Protein AF-X6L864-F1 (afdb_monomer)

Foldseek 3Di:
DDDDDPPDDPPPPDPPPPPDPPDVVVLVVVCVVDPHDDQQQEPADQDALAEDADEWQDERERASEYEANYAQYEYEHPPPPPPPAFTDDHYDYPYYYHPDPNYDYDSPRHDDDAQDDPPHDHDDPVDDDDDDDDDDPDPPPPDD

Mean predicted aligned error: 13.2 Å

Structure (mmCIF, N/CA/C/O backbone):
data_AF-X6L864-F1
#
_entry.id   AF-X6L864-F1
#
loop_
_atom_site.group_PDB
_atom_site.id
_atom_site.type_symbol
_atom_site.label_atom_id
_atom_site.label_alt_id
_atom_site.label_comp_id
_atom_site.label_asym_id
_atom_site.label_entity_id
_atom_site.label_seq_id
_atom_site.pdbx_PDB_ins_code
_atom_site.Cartn_x
_atom_site.Cartn_y
_atom_site.Cartn_z
_atom_site.occupancy
_atom_site.B_iso_or_equiv
_atom_site.auth_seq_id
_atom_site.auth_comp_id
_atom_site.auth_asym_id
_atom_site.auth_atom_id
_atom_site.pdbx_PDB_model_num
ATOM 1 N N . ASP A 1 1 ? 1.317 -12.444 58.301 1.00 49.78 1 ASP A N 1
ATOM 2 C CA . ASP A 1 1 ? 2.114 -12.634 57.083 1.00 49.78 1 ASP A CA 1
ATOM 3 C C . ASP A 1 1 ? 1.517 -13.791 56.324 1.00 49.78 1 ASP A C 1
ATOM 5 O O . ASP A 1 1 ? 1.436 -14.858 56.914 1.00 49.78 1 ASP A O 1
ATOM 9 N N . ASP A 1 2 ? 0.954 -13.489 55.150 1.00 45.44 2 ASP A N 1
ATOM 10 C CA . ASP A 1 2 ? 0.606 -14.371 54.015 1.00 45.44 2 ASP A CA 1
ATOM 11 C C . ASP A 1 2 ? -0.674 -13.845 53.335 1.00 45.44 2 ASP A C 1
ATOM 13 O O . ASP A 1 2 ? -1.743 -14.440 53.417 1.00 45.44 2 ASP A O 1
ATOM 17 N N . ASP A 1 3 ? -0.557 -12.672 52.703 1.00 48.09 3 ASP A N 1
ATOM 18 C CA . ASP A 1 3 ? -1.612 -11.992 51.932 1.00 48.09 3 ASP A CA 1
ATOM 19 C C . ASP A 1 3 ? -0.979 -11.421 50.647 1.00 48.09 3 ASP A C 1
ATOM 21 O O . ASP A 1 3 ? -0.777 -10.216 50.531 1.00 48.09 3 ASP A O 1
ATOM 25 N N . ASP A 1 4 ? -0.558 -12.275 49.705 1.00 49.69 4 ASP A N 1
ATOM 26 C CA . ASP A 1 4 ? -0.021 -11.788 48.417 1.00 49.69 4 ASP A CA 1
ATOM 27 C C . ASP A 1 4 ? 0.000 -12.848 47.294 1.00 49.69 4 ASP A C 1
ATOM 29 O O . ASP A 1 4 ? 0.999 -13.018 46.600 1.00 49.69 4 ASP A O 1
ATOM 33 N N . ASP A 1 5 ? -1.102 -13.578 47.076 1.00 47.03 5 ASP A N 1
ATOM 34 C CA . ASP A 1 5 ? -1.143 -14.605 46.011 1.00 47.03 5 ASP A CA 1
ATOM 35 C C . ASP A 1 5 ? -2.396 -14.566 45.117 1.00 47.03 5 ASP A C 1
ATOM 37 O O . ASP A 1 5 ? -2.820 -15.575 44.557 1.00 47.03 5 ASP A O 1
ATOM 41 N N . ASP A 1 6 ? -2.991 -13.379 44.936 1.00 47.66 6 ASP A N 1
ATOM 42 C CA . ASP A 1 6 ? -4.226 -13.221 44.147 1.00 47.66 6 ASP A CA 1
ATOM 43 C C . ASP A 1 6 ? -4.125 -12.148 43.047 1.00 47.66 6 ASP A C 1
ATOM 45 O O . ASP A 1 6 ? -5.002 -11.305 42.851 1.00 47.66 6 ASP A O 1
ATOM 49 N N . LYS A 1 7 ? -3.006 -12.144 42.305 1.00 45.34 7 LYS A N 1
ATOM 50 C CA . LYS A 1 7 ? -2.748 -11.115 41.279 1.00 45.34 7 LYS A CA 1
ATOM 51 C C . LYS A 1 7 ? -2.172 -11.609 39.952 1.00 45.34 7 LYS A C 1
ATOM 53 O O . LYS A 1 7 ? -1.392 -10.894 39.338 1.00 45.34 7 LYS A O 1
ATOM 58 N N . GLN A 1 8 ? -2.563 -12.786 39.448 1.00 45.62 8 GLN A N 1
ATOM 59 C CA . GLN A 1 8 ? -2.201 -13.203 38.072 1.00 45.62 8 GLN A CA 1
ATOM 60 C C . GLN A 1 8 ? -3.265 -14.043 37.328 1.00 45.62 8 GLN A C 1
ATOM 62 O O . GLN A 1 8 ? -2.928 -15.020 36.659 1.00 45.62 8 GLN A O 1
ATOM 67 N N . LYS A 1 9 ? -4.558 -13.685 37.382 1.00 43.81 9 LYS A N 1
ATOM 68 C CA . LYS A 1 9 ? -5.606 -14.444 36.652 1.00 43.81 9 LYS A CA 1
ATOM 69 C C . LYS A 1 9 ? -6.481 -13.694 35.641 1.00 43.81 9 LYS A C 1
ATOM 71 O O . LYS A 1 9 ? -7.333 -14.331 35.032 1.00 43.81 9 LYS A O 1
ATOM 76 N N . GLU A 1 10 ? -6.225 -12.421 35.335 1.00 44.44 10 GLU A N 1
ATOM 77 C CA . GLU A 1 10 ? -7.108 -11.633 34.442 1.00 44.44 10 GLU A CA 1
ATOM 78 C C . GLU A 1 10 ? -6.545 -11.258 33.053 1.00 44.44 10 GLU A C 1
ATOM 80 O O . GLU A 1 10 ? -7.117 -10.420 32.366 1.00 44.44 10 GLU A O 1
ATOM 85 N N . GLN A 1 11 ? -5.481 -11.904 32.555 1.00 46.62 11 GLN A N 1
ATOM 86 C CA . GLN A 1 11 ? -5.009 -11.707 31.161 1.00 46.62 11 GLN A CA 1
ATOM 87 C C . GLN A 1 11 ? -5.138 -12.948 30.264 1.00 46.62 11 GLN A C 1
ATOM 89 O O . GLN A 1 11 ? -4.444 -13.097 29.262 1.00 46.62 11 GLN A O 1
ATOM 94 N N . LYS A 1 12 ? -6.081 -13.837 30.586 1.00 39.84 12 LYS A N 1
ATOM 95 C CA . LYS A 1 12 ? -6.585 -14.866 29.662 1.00 39.84 12 LYS A CA 1
ATOM 96 C C . LYS A 1 12 ? -8.017 -14.550 29.231 1.00 39.84 12 LYS A C 1
ATOM 98 O O . LYS A 1 12 ? -8.853 -15.443 29.144 1.00 39.84 12 LYS A O 1
ATOM 103 N N . GLN A 1 13 ? -8.310 -13.282 28.939 1.00 42.62 13 GLN A N 1
ATOM 104 C CA . GLN A 1 13 ? -9.475 -12.960 28.117 1.00 42.62 13 GLN A CA 1
ATOM 105 C C . GLN A 1 13 ? -9.202 -13.424 26.679 1.00 42.62 13 GLN A C 1
ATOM 107 O O . GLN A 1 13 ? -8.719 -12.703 25.816 1.00 42.62 13 GLN A O 1
ATOM 112 N N . ASP A 1 14 ? -9.458 -14.711 26.480 1.00 45.00 14 ASP A N 1
ATOM 113 C CA . ASP A 1 14 ? -10.342 -15.174 25.425 1.00 45.00 14 ASP A CA 1
ATOM 114 C C . ASP A 1 14 ? -9.934 -14.883 23.972 1.00 45.00 14 ASP A C 1
ATOM 116 O O . ASP A 1 14 ? -10.726 -14.479 23.123 1.00 45.00 14 ASP A O 1
ATOM 120 N N . ILE A 1 15 ? -8.682 -15.214 23.651 1.00 48.03 15 ILE A N 1
ATOM 121 C CA . ILE A 1 15 ? -8.213 -15.404 22.265 1.00 48.03 15 ILE A CA 1
ATOM 122 C C . ILE A 1 15 ? -9.049 -16.495 21.551 1.00 48.03 15 ILE A C 1
ATOM 124 O O . ILE A 1 15 ? -9.161 -16.514 20.326 1.00 48.03 15 ILE A O 1
ATOM 128 N N . THR A 1 16 ? -9.687 -17.386 22.315 1.00 41.06 16 THR A N 1
ATOM 129 C CA . THR A 1 16 ? -10.501 -18.510 21.836 1.00 41.06 16 THR A CA 1
ATOM 130 C C . THR A 1 16 ? -11.892 -18.131 21.323 1.00 41.06 16 THR A C 1
ATOM 132 O O . THR A 1 16 ? -12.447 -18.877 20.515 1.00 41.06 16 THR A O 1
ATOM 135 N N . THR A 1 17 ? -12.438 -16.967 21.693 1.00 39.44 17 THR A N 1
ATOM 136 C CA . THR A 1 17 ? -13.784 -16.529 21.258 1.00 39.44 17 THR A CA 1
ATOM 137 C C . THR A 1 17 ? -13.767 -15.617 20.023 1.00 39.44 17 THR A C 1
ATOM 139 O O . THR A 1 17 ? -14.795 -15.069 19.628 1.00 39.44 17 THR A O 1
ATOM 142 N N . PHE A 1 18 ? -12.653 -15.536 19.281 1.00 47.56 18 PHE A N 1
ATOM 143 C CA . PHE A 1 18 ? -12.639 -14.983 17.913 1.00 47.56 18 PHE A CA 1
ATOM 144 C C . PHE A 1 18 ? -13.253 -15.964 16.897 1.00 47.56 18 PHE A C 1
ATOM 146 O O . PHE A 1 18 ? -12.674 -16.331 15.873 1.00 47.56 18 PHE A O 1
ATOM 153 N N . LYS A 1 19 ? -14.481 -16.405 17.176 1.00 45.69 19 LYS A N 1
ATOM 154 C CA . LYS A 1 19 ? -15.284 -17.259 16.307 1.00 45.69 19 LYS A CA 1
ATOM 155 C C . LYS A 1 19 ? -15.840 -16.414 15.151 1.00 45.69 19 LYS A C 1
ATOM 157 O O . LYS A 1 19 ? -16.940 -15.883 15.207 1.00 45.69 19 LYS A O 1
ATOM 162 N N . TYR A 1 20 ? -15.022 -16.267 14.110 1.00 46.03 20 TYR A N 1
ATOM 163 C CA . TYR A 1 20 ? -15.398 -16.129 12.695 1.00 46.03 20 TYR A CA 1
ATOM 164 C C . TYR A 1 20 ? -16.450 -15.092 12.255 1.00 46.03 20 TYR A C 1
ATOM 166 O O . TYR A 1 20 ? -17.009 -15.231 11.172 1.00 46.03 20 TYR A O 1
ATOM 174 N N . ASN A 1 21 ? -16.645 -13.978 12.959 1.00 48.12 21 ASN A N 1
ATOM 175 C CA . ASN A 1 21 ? -17.252 -12.800 12.326 1.00 48.12 21 ASN A CA 1
ATOM 176 C C . ASN A 1 21 ? -16.156 -11.961 11.640 1.00 48.12 21 ASN A C 1
ATOM 178 O O . ASN A 1 21 ? -15.683 -10.968 12.184 1.00 48.12 21 ASN A O 1
ATOM 182 N N . LYS A 1 22 ? -15.700 -12.370 10.446 1.00 56.91 22 LYS A N 1
ATOM 183 C CA . LYS A 1 22 ? -14.666 -11.662 9.655 1.00 56.91 22 LYS A CA 1
ATOM 184 C C . LYS A 1 22 ? -15.268 -10.538 8.799 1.00 56.91 22 LYS A C 1
ATOM 186 O O . LYS A 1 22 ? -15.148 -10.544 7.580 1.00 56.91 22 LYS A O 1
ATOM 191 N N . SER A 1 23 ? -15.939 -9.565 9.413 1.00 65.81 23 SER A N 1
ATOM 192 C CA . SER A 1 23 ? -16.221 -8.315 8.695 1.00 65.81 23 SER A CA 1
ATOM 193 C C . SER A 1 23 ? -14.959 -7.445 8.691 1.00 65.81 23 SER A C 1
ATOM 195 O O . SER A 1 23 ? -14.213 -7.434 9.672 1.00 65.81 23 SER A O 1
ATOM 197 N N . CYS A 1 24 ? -14.705 -6.679 7.626 1.00 58.75 24 CYS A N 1
ATOM 198 C CA . CYS A 1 24 ? -13.563 -5.755 7.596 1.00 58.75 24 CYS A CA 1
ATOM 199 C C . CYS A 1 24 ? -13.621 -4.715 8.735 1.00 58.75 24 CYS A C 1
ATOM 201 O O . CYS A 1 24 ? -12.593 -4.215 9.186 1.00 58.75 24 CYS A O 1
ATOM 203 N N . ARG A 1 25 ? -14.825 -4.453 9.265 1.00 65.56 25 ARG A N 1
ATOM 204 C CA . ARG A 1 25 ? -15.051 -3.629 10.459 1.00 65.56 25 ARG A CA 1
ATOM 205 C C . ARG A 1 25 ? -14.413 -4.233 11.717 1.00 65.56 25 ARG A C 1
ATOM 207 O O . ARG A 1 25 ? -13.853 -3.489 12.513 1.00 65.56 25 ARG A O 1
ATOM 214 N N . ASN A 1 26 ? -14.427 -5.559 11.847 1.00 68.38 26 ASN A N 1
ATOM 215 C CA . ASN A 1 26 ? -13.837 -6.270 12.984 1.00 68.38 26 ASN A CA 1
ATOM 216 C C . ASN A 1 26 ? -12.303 -6.330 12.906 1.00 68.38 26 ASN A C 1
ATOM 218 O O . ASN A 1 26 ? -11.630 -6.354 13.935 1.00 68.38 26 ASN A O 1
ATOM 222 N N . MET A 1 27 ? -11.735 -6.299 11.694 1.00 69.81 27 MET A N 1
ATOM 223 C CA . MET A 1 27 ? -10.287 -6.129 11.526 1.00 69.81 27 MET A CA 1
ATOM 224 C C . MET A 1 27 ? -9.837 -4.742 11.987 1.00 69.81 27 MET A C 1
ATOM 226 O O . MET A 1 27 ? -8.841 -4.626 12.695 1.00 69.81 27 MET A O 1
ATOM 230 N N . LEU A 1 28 ? -10.599 -3.694 11.657 1.00 72.25 28 LEU A N 1
ATOM 231 C CA . LEU A 1 28 ? -10.260 -2.335 12.074 1.00 72.25 28 LEU A CA 1
ATOM 232 C C . LEU A 1 28 ? -10.309 -2.173 13.599 1.00 72.25 28 LEU A C 1
ATOM 234 O O . LEU A 1 28 ? -9.398 -1.583 14.174 1.00 72.25 28 LEU A O 1
ATOM 238 N N . SER A 1 29 ? -11.323 -2.744 14.258 1.00 75.38 29 SER A N 1
ATOM 239 C CA . SER A 1 29 ? -11.411 -2.705 15.721 1.00 75.38 29 SER A CA 1
ATOM 240 C C . SER A 1 29 ? -10.245 -3.430 16.389 1.00 75.38 29 SER A C 1
ATOM 242 O O . SER A 1 29 ? -9.716 -2.909 17.361 1.00 75.38 29 SER A O 1
ATOM 244 N N . PHE A 1 30 ? -9.795 -4.570 15.846 1.00 72.69 30 PHE A N 1
ATOM 245 C CA . PHE A 1 30 ? -8.633 -5.301 16.374 1.00 72.69 30 PHE A CA 1
ATOM 246 C C . PHE A 1 30 ? -7.350 -4.466 16.311 1.00 72.69 30 PHE A C 1
ATOM 248 O O . PHE A 1 30 ? -6.568 -4.410 17.261 1.00 72.69 30 PHE A O 1
ATOM 255 N N . VAL A 1 31 ? -7.146 -3.784 15.187 1.00 73.88 31 VAL A N 1
ATOM 256 C CA . VAL A 1 31 ? -5.977 -2.929 14.976 1.00 73.88 31 VAL A CA 1
ATOM 257 C C . VAL A 1 31 ? -6.013 -1.696 15.888 1.00 73.88 31 VAL A C 1
ATOM 259 O O . VAL A 1 31 ? -4.973 -1.248 16.354 1.00 73.88 31 VAL A O 1
ATOM 262 N N . GLN A 1 32 ? -7.203 -1.170 16.186 1.00 72.31 32 GLN A N 1
ATOM 263 C CA . GLN A 1 32 ? -7.379 -0.010 17.065 1.00 72.31 32 GLN A CA 1
ATOM 264 C C . GLN A 1 32 ? -7.324 -0.348 18.560 1.00 72.31 32 GLN A C 1
ATOM 266 O O . GLN A 1 32 ? -6.946 0.505 19.356 1.00 72.31 32 GLN A O 1
ATOM 271 N N . SER A 1 33 ? -7.713 -1.561 18.955 1.00 72.75 33 SER A N 1
ATOM 272 C CA . SER A 1 33 ? -7.799 -1.971 20.363 1.00 72.75 33 SER A CA 1
ATOM 273 C C . SER A 1 33 ? -6.516 -2.595 20.913 1.00 72.75 33 SER A C 1
ATOM 275 O O . SER A 1 33 ? -6.482 -3.011 22.067 1.00 72.75 33 SER A O 1
ATOM 277 N N . SER A 1 34 ? -5.484 -2.738 20.090 1.00 75.75 34 SER A N 1
ATOM 278 C CA . SER A 1 34 ? -4.233 -3.407 20.442 1.00 75.75 34 SER A CA 1
ATOM 279 C C . SER A 1 34 ? -3.104 -2.401 20.667 1.00 75.75 34 SER A C 1
ATOM 281 O O . SER A 1 34 ? -3.199 -1.232 20.309 1.00 75.75 34 SER A O 1
ATOM 283 N N . HIS A 1 35 ? -1.985 -2.862 21.229 1.00 88.56 35 HIS A N 1
ATOM 284 C CA . HIS A 1 35 ? -0.756 -2.066 21.363 1.00 88.56 35 HIS A CA 1
ATOM 285 C C . HIS A 1 35 ? -0.009 -1.854 20.027 1.00 88.56 35 HIS A C 1
ATOM 287 O O . HIS A 1 35 ? 1.169 -1.489 20.028 1.00 88.56 35 HIS A O 1
ATOM 293 N N . LEU A 1 36 ? -0.670 -2.115 18.894 1.00 89.88 36 LEU A N 1
ATOM 294 C CA . LEU A 1 36 ? -0.098 -1.987 17.561 1.00 89.88 36 LEU A CA 1
ATOM 295 C C . LEU A 1 36 ? 0.081 -0.515 17.188 1.00 89.88 36 LEU A C 1
ATOM 297 O O . LEU A 1 36 ? -0.734 0.349 17.519 1.00 89.88 36 LEU A O 1
ATOM 301 N N . LYS A 1 37 ? 1.146 -0.225 16.445 1.00 92.44 37 LYS A N 1
ATOM 302 C CA . LYS A 1 37 ? 1.521 1.134 16.057 1.00 92.44 37 LYS A CA 1
ATOM 303 C C . LYS A 1 37 ? 1.270 1.369 14.571 1.00 92.44 37 LYS A C 1
ATOM 305 O O . LYS A 1 37 ? 1.817 0.677 13.709 1.00 92.44 37 LYS A O 1
ATOM 310 N N . ASN A 1 38 ? 0.491 2.407 14.267 1.00 93.88 38 ASN A N 1
ATOM 311 C CA . ASN A 1 38 ? 0.288 2.861 12.893 1.00 93.88 38 ASN A CA 1
ATOM 312 C C . ASN A 1 38 ? 1.618 3.328 12.274 1.00 93.88 38 ASN A C 1
ATOM 314 O O . ASN A 1 38 ? 2.393 4.050 12.897 1.00 93.88 38 ASN A O 1
ATOM 318 N N . GLY A 1 39 ? 1.872 2.941 11.029 1.00 93.31 39 GLY A N 1
ATOM 319 C CA . GLY A 1 39 ? 3.115 3.188 10.308 1.00 93.31 39 GLY A CA 1
ATOM 320 C C . GLY A 1 39 ? 4.241 2.196 10.605 1.00 93.31 39 GLY A C 1
ATOM 321 O O . GLY A 1 39 ? 5.262 2.280 9.927 1.00 93.31 39 GLY A O 1
ATOM 322 N N . VAL A 1 40 ? 4.058 1.273 11.556 1.00 93.69 40 VAL A N 1
ATOM 323 C CA . VAL A 1 40 ? 5.032 0.220 11.894 1.00 93.69 40 VAL A CA 1
ATOM 324 C C . VAL A 1 40 ? 4.399 -1.157 11.713 1.00 93.69 40 VAL A C 1
ATOM 326 O O . VAL A 1 40 ? 4.826 -1.927 10.863 1.00 93.69 40 VAL A O 1
ATOM 329 N N . ASP A 1 41 ? 3.343 -1.447 12.470 1.00 94.25 41 ASP A N 1
ATOM 330 C CA . ASP A 1 41 ? 2.687 -2.758 12.479 1.00 94.25 41 ASP A CA 1
ATOM 331 C C . ASP A 1 41 ? 1.615 -2.867 11.381 1.00 94.25 41 ASP A C 1
ATOM 333 O O . ASP A 1 41 ? 1.435 -3.905 10.737 1.00 94.25 41 ASP A O 1
ATOM 337 N N . PHE A 1 42 ? 0.919 -1.760 11.141 1.00 94.56 42 PHE A N 1
ATOM 338 C CA . PHE A 1 42 ? -0.094 -1.581 10.105 1.00 94.56 42 PHE A CA 1
ATOM 339 C C . PHE A 1 42 ? 0.010 -0.175 9.519 1.00 94.56 42 PHE A C 1
ATOM 341 O O . PHE A 1 42 ? 0.643 0.700 10.107 1.00 94.56 42 PHE A O 1
ATOM 348 N N . LEU A 1 43 ? -0.652 0.067 8.392 1.00 96.12 43 LEU A N 1
ATOM 349 C CA . LEU A 1 43 ? -0.810 1.402 7.824 1.00 96.12 43 LEU A CA 1
ATOM 350 C C . LEU A 1 43 ? -2.294 1.757 7.740 1.00 96.12 43 LEU A C 1
ATOM 352 O O . LEU A 1 43 ? -3.020 1.160 6.959 1.00 96.12 43 LEU A O 1
ATOM 356 N N . LEU A 1 44 ? -2.745 2.735 8.521 1.00 95.38 44 LEU A N 1
ATOM 357 C CA . LEU A 1 44 ? -4.113 3.251 8.511 1.00 95.38 44 LEU A CA 1
ATOM 358 C C . LEU A 1 44 ? -4.111 4.724 8.108 1.00 95.38 44 LEU A C 1
ATOM 360 O O . LEU A 1 44 ? -3.476 5.555 8.763 1.00 95.38 44 LEU A O 1
ATOM 364 N N . MET A 1 45 ? -4.848 5.039 7.045 1.00 95.94 45 MET A N 1
ATOM 365 C CA . MET A 1 45 ? -5.028 6.395 6.532 1.00 95.94 45 MET A CA 1
ATOM 366 C C . MET A 1 45 ? -6.524 6.693 6.397 1.00 95.94 45 MET A C 1
ATOM 368 O O . MET A 1 45 ? -7.211 6.108 5.558 1.00 95.94 45 MET A O 1
ATOM 372 N N . ILE A 1 46 ? -7.031 7.570 7.265 1.00 95.06 46 ILE A N 1
ATOM 373 C CA . ILE A 1 46 ? -8.456 7.946 7.338 1.00 95.06 46 ILE A CA 1
ATOM 374 C C . ILE A 1 46 ? -8.693 9.327 6.720 1.00 95.06 46 ILE A C 1
ATOM 376 O O . ILE A 1 46 ? -9.756 9.576 6.163 1.00 95.06 46 ILE A O 1
ATOM 380 N N . GLU A 1 47 ? -7.710 10.217 6.816 1.00 96.19 47 GLU A N 1
ATOM 381 C CA . GLU A 1 47 ? -7.805 11.572 6.285 1.00 96.19 47 GLU A CA 1
ATOM 382 C C . GLU A 1 47 ? -7.812 11.586 4.753 1.00 96.19 47 GLU A C 1
ATOM 384 O O . GLU A 1 47 ? -7.124 10.799 4.098 1.00 96.19 47 GLU A O 1
ATOM 389 N N . ASN A 1 48 ? -8.590 12.512 4.195 1.00 97.50 48 ASN A N 1
ATOM 390 C CA . ASN A 1 48 ? -8.711 12.703 2.755 1.00 97.50 48 ASN A CA 1
ATOM 391 C C . ASN A 1 48 ? -7.510 13.478 2.192 1.00 97.50 48 ASN A C 1
ATOM 393 O O . ASN A 1 48 ? -6.888 14.265 2.902 1.00 97.50 48 ASN A O 1
ATOM 397 N N . ASN A 1 49 ? -7.255 13.331 0.890 1.00 97.56 49 ASN A N 1
ATOM 398 C CA . ASN A 1 49 ? -6.236 14.074 0.134 1.00 97.56 49 ASN A CA 1
ATOM 399 C C . ASN A 1 49 ? -4.815 13.92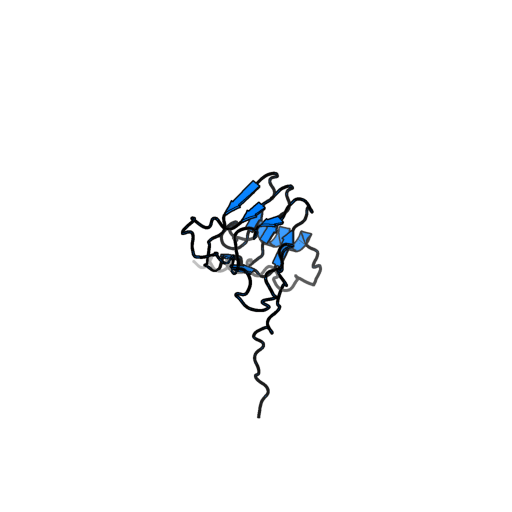8 0.704 1.00 97.56 49 ASN A C 1
ATOM 401 O O . ASN A 1 49 ? -4.026 14.870 0.683 1.00 97.56 49 ASN A O 1
ATOM 405 N N . GLN A 1 50 ? -4.496 12.747 1.229 1.00 97.62 50 GLN A N 1
ATOM 406 C CA . GLN A 1 50 ? -3.191 12.455 1.809 1.00 97.62 50 GLN A CA 1
ATOM 407 C C . GLN A 1 50 ? -2.297 11.717 0.815 1.00 97.62 50 GLN A C 1
ATOM 409 O O . GLN A 1 50 ? -2.728 10.786 0.136 1.00 97.62 50 GLN A O 1
ATOM 414 N N . GLN A 1 51 ? -1.014 12.067 0.794 1.00 96.56 51 GLN A N 1
ATOM 415 C CA . GLN A 1 51 ? 0.003 11.323 0.059 1.00 96.56 51 GLN A CA 1
ATOM 416 C C . GLN A 1 51 ? 1.048 10.791 1.034 1.00 96.56 51 GLN A C 1
ATOM 418 O O . GLN A 1 51 ? 1.564 11.532 1.870 1.00 96.56 51 GLN A O 1
ATOM 423 N N . ARG A 1 52 ? 1.389 9.507 0.912 1.00 95.62 52 ARG A N 1
ATOM 424 C CA . ARG A 1 52 ? 2.443 8.885 1.714 1.00 95.62 52 ARG A CA 1
ATOM 425 C C . ARG A 1 52 ? 3.470 8.211 0.821 1.00 95.62 52 ARG A C 1
ATOM 427 O O . ARG A 1 52 ? 3.130 7.372 -0.011 1.00 95.62 52 ARG A O 1
ATOM 434 N N . ASN A 1 53 ? 4.728 8.571 1.052 1.00 94.62 53 ASN A N 1
ATOM 435 C CA . ASN A 1 53 ? 5.864 7.951 0.391 1.00 94.62 53 ASN A CA 1
ATOM 436 C C . ASN A 1 53 ? 6.262 6.679 1.146 1.00 94.62 53 ASN A C 1
ATOM 438 O O . ASN A 1 53 ? 6.494 6.703 2.357 1.00 94.62 53 ASN A O 1
ATOM 442 N N . LEU A 1 54 ? 6.313 5.574 0.418 1.00 94.62 54 LEU A N 1
ATOM 443 C CA . LEU A 1 54 ? 6.882 4.307 0.841 1.00 94.62 54 LEU A CA 1
ATOM 444 C C . LEU A 1 54 ? 8.348 4.243 0.413 1.00 94.62 54 LEU A C 1
ATOM 446 O O . LEU A 1 54 ? 8.802 5.024 -0.427 1.00 94.62 54 LEU A O 1
ATOM 450 N N . LYS A 1 55 ? 9.094 3.323 1.021 1.00 92.25 55 LYS A N 1
ATOM 451 C CA . LYS A 1 55 ? 10.501 3.133 0.685 1.00 92.25 55 LYS A CA 1
ATOM 452 C C . LYS A 1 55 ? 10.643 2.527 -0.706 1.00 92.25 55 LYS A C 1
ATOM 454 O O . LYS A 1 55 ? 9.953 1.552 -1.017 1.00 92.25 55 LYS A O 1
ATOM 459 N N . ASP A 1 56 ? 11.570 3.069 -1.488 1.00 89.50 56 ASP A N 1
ATOM 460 C CA . ASP A 1 56 ? 11.92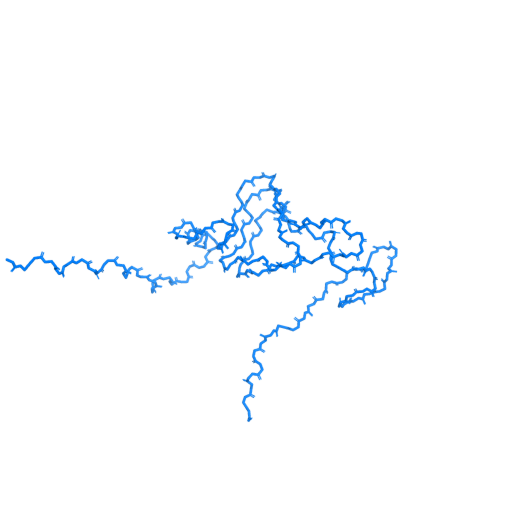7 2.524 -2.793 1.00 89.50 56 ASP A CA 1
ATOM 461 C C . ASP A 1 56 ? 12.859 1.318 -2.646 1.00 89.50 56 ASP A C 1
ATOM 463 O O . ASP A 1 56 ? 13.735 1.304 -1.783 1.00 89.50 56 ASP A O 1
ATOM 467 N N . ASN A 1 57 ? 12.676 0.299 -3.486 1.00 86.88 57 ASN A N 1
ATOM 468 C CA . ASN A 1 57 ? 13.483 -0.925 -3.579 1.00 86.88 57 ASN A CA 1
ATOM 469 C C . ASN A 1 57 ? 13.590 -1.790 -2.302 1.00 86.88 57 ASN A C 1
ATOM 471 O O . ASN A 1 57 ? 14.083 -2.924 -2.380 1.00 86.88 57 ASN A O 1
ATOM 475 N N . GLU A 1 58 ? 13.063 -1.324 -1.172 1.00 92.00 58 GLU A N 1
ATOM 476 C CA . GLU A 1 58 ? 12.983 -2.010 0.116 1.00 92.00 58 GLU A CA 1
ATOM 477 C C . GLU A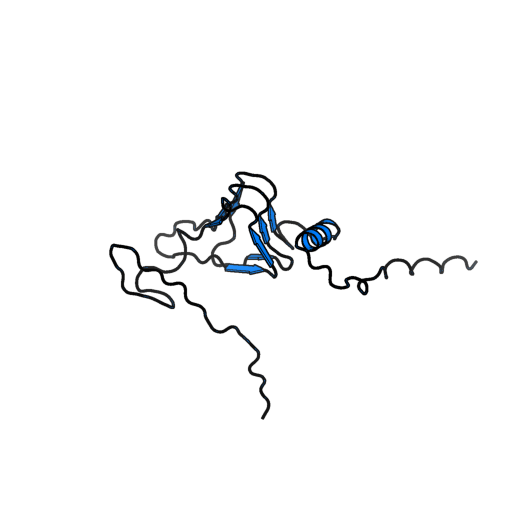 1 58 ? 11.580 -2.563 0.390 1.00 92.00 58 GLU A C 1
ATOM 479 O O . GLU A 1 58 ? 10.568 -2.028 -0.064 1.00 92.00 58 GLU A O 1
ATOM 484 N N . TRP A 1 59 ? 11.512 -3.636 1.181 1.00 94.31 59 TRP A N 1
ATOM 485 C CA . TRP A 1 59 ? 10.240 -4.175 1.654 1.00 94.31 59 TRP A CA 1
ATOM 486 C C . TRP A 1 59 ? 9.599 -3.250 2.690 1.00 94.31 59 TRP A C 1
ATOM 488 O O . TRP A 1 59 ? 10.110 -3.072 3.796 1.00 94.31 59 TRP A O 1
ATOM 498 N N . ASN A 1 60 ? 8.429 -2.719 2.348 1.00 95.75 60 ASN A N 1
ATOM 499 C CA . ASN A 1 60 ? 7.547 -2.026 3.274 1.00 95.75 60 ASN A CA 1
ATOM 500 C C . ASN A 1 60 ? 6.674 -3.077 3.973 1.00 95.75 60 ASN A C 1
ATOM 502 O O . ASN A 1 60 ? 5.719 -3.595 3.387 1.00 95.75 60 ASN A O 1
ATOM 506 N N . ASN A 1 61 ? 7.059 -3.440 5.198 1.00 96.81 61 ASN A N 1
ATOM 507 C CA . ASN A 1 61 ? 6.420 -4.503 5.970 1.00 96.81 61 ASN A CA 1
ATOM 508 C C . ASN A 1 61 ? 5.317 -3.931 6.866 1.00 96.81 61 ASN A C 1
ATOM 510 O O . ASN A 1 61 ? 5.603 -3.157 7.773 1.00 96.81 61 ASN A O 1
ATOM 514 N N . TYR A 1 62 ? 4.079 -4.364 6.638 1.00 95.81 62 TYR A N 1
ATOM 515 C CA . TYR A 1 62 ? 2.917 -4.047 7.469 1.00 95.81 62 TYR A CA 1
ATOM 516 C C . TYR A 1 62 ? 2.170 -5.341 7.777 1.00 95.81 62 TYR A C 1
ATOM 518 O O . TYR A 1 62 ? 1.234 -5.724 7.067 1.00 95.81 62 TYR A O 1
ATOM 526 N N . ASN A 1 63 ? 2.619 -6.047 8.814 1.00 92.50 63 ASN A N 1
ATOM 527 C CA . ASN A 1 63 ? 2.176 -7.407 9.133 1.00 92.50 63 ASN A CA 1
ATOM 528 C C . ASN A 1 63 ? 0.660 -7.512 9.348 1.00 92.50 63 ASN A C 1
ATOM 530 O O . ASN A 1 63 ? 0.068 -8.543 9.029 1.00 92.50 63 ASN A O 1
ATOM 534 N N . PHE A 1 64 ? 0.019 -6.446 9.829 1.00 90.88 64 PHE A N 1
ATOM 535 C CA . PHE A 1 64 ? -1.406 -6.451 10.168 1.00 90.88 64 PHE A CA 1
ATOM 536 C C . PHE A 1 64 ? -2.310 -5.810 9.115 1.00 90.88 64 PHE A C 1
ATOM 538 O O . PHE A 1 64 ? -3.529 -5.928 9.216 1.00 90.88 64 PHE A O 1
ATOM 545 N N . GLY A 1 65 ? -1.740 -5.175 8.093 1.00 93.62 65 GLY A N 1
ATOM 546 C CA . GLY A 1 65 ? -2.512 -4.667 6.966 1.00 93.62 65 GLY A CA 1
ATOM 547 C C . GLY A 1 65 ? -2.198 -3.232 6.570 1.00 93.62 65 GLY A C 1
ATOM 548 O O . GLY A 1 65 ? -1.603 -2.457 7.323 1.00 93.62 65 GLY A O 1
ATOM 549 N N . ILE A 1 66 ? -2.665 -2.878 5.380 1.00 96.31 66 ILE A N 1
ATOM 550 C CA . ILE A 1 66 ? -2.757 -1.513 4.873 1.00 96.31 66 ILE A CA 1
ATOM 551 C C . ILE A 1 66 ? -4.233 -1.191 4.628 1.00 96.31 66 ILE A C 1
ATOM 553 O O . ILE A 1 66 ? -4.924 -1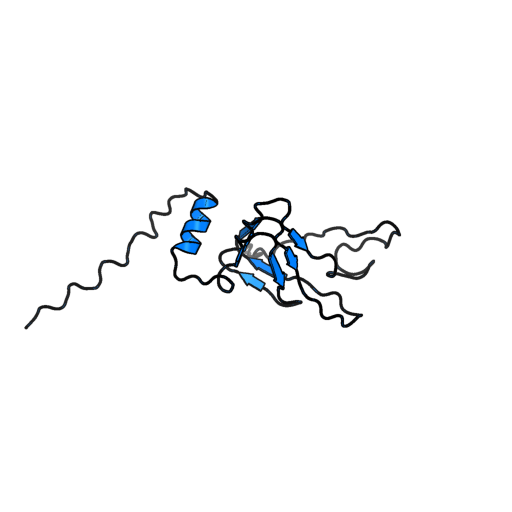.909 3.906 1.00 96.31 66 ILE A O 1
ATOM 557 N N . PHE A 1 67 ? -4.702 -0.088 5.200 1.00 94.56 67 PHE A N 1
ATOM 558 C CA . PHE A 1 67 ? -6.093 0.344 5.215 1.00 94.56 67 PHE A CA 1
ATOM 559 C C . PHE A 1 67 ? -6.189 1.812 4.778 1.00 94.56 67 PHE A C 1
ATOM 561 O O . PHE A 1 67 ? -5.876 2.732 5.539 1.00 94.56 67 PHE A O 1
ATOM 568 N N . LEU A 1 68 ? -6.637 2.035 3.542 1.00 96.38 68 LEU A N 1
ATOM 569 C CA . LEU A 1 68 ? -6.875 3.355 2.956 1.00 96.38 68 LEU A CA 1
ATOM 570 C C . LEU A 1 68 ? -8.380 3.635 2.990 1.00 96.38 68 LEU A C 1
ATOM 572 O O . LEU A 1 68 ? -9.135 3.157 2.138 1.00 96.38 68 LEU A O 1
ATOM 576 N N . LEU A 1 69 ? -8.824 4.353 4.023 1.00 94.00 69 LEU A N 1
ATOM 577 C CA . LEU A 1 69 ? -10.243 4.582 4.311 1.00 94.00 69 LEU A CA 1
ATOM 578 C C . LEU A 1 69 ? -10.746 5.969 3.902 1.00 94.00 69 LEU A C 1
ATOM 580 O O . LEU A 1 69 ? -11.953 6.113 3.712 1.00 94.00 69 LEU A O 1
ATOM 584 N N . GLY A 1 70 ? -9.856 6.954 3.781 1.00 93.12 70 GLY A N 1
ATOM 585 C CA . GLY A 1 70 ? -10.169 8.274 3.233 1.00 93.12 70 GLY A CA 1
ATOM 586 C C . GLY A 1 70 ? -10.227 8.293 1.702 1.00 93.12 70 GLY A C 1
ATOM 587 O O . GLY A 1 70 ? -9.934 7.304 1.018 1.00 93.12 70 GLY A O 1
ATOM 588 N N . GLU A 1 71 ? -10.604 9.447 1.168 1.00 97.62 71 GLU A N 1
ATOM 589 C CA . GLU A 1 71 ? -10.667 9.744 -0.264 1.00 97.62 71 GLU A CA 1
ATOM 590 C C . GLU A 1 71 ? -9.366 10.375 -0.767 1.00 97.62 71 GLU A C 1
ATOM 592 O O . GLU A 1 71 ? -8.696 11.096 -0.030 1.00 97.62 71 GLU A O 1
ATOM 597 N N . ASN A 1 72 ? -9.028 10.151 -2.040 1.00 97.50 72 ASN A N 1
ATOM 598 C CA . ASN A 1 72 ? -7.844 10.723 -2.693 1.00 97.50 72 ASN A CA 1
ATOM 599 C C . ASN A 1 72 ? -6.534 10.425 -1.941 1.00 97.50 72 ASN A C 1
ATOM 601 O O . ASN A 1 72 ? -5.645 11.273 -1.870 1.00 97.50 72 ASN A O 1
ATOM 605 N N . ILE A 1 73 ? -6.420 9.233 -1.350 1.00 98.19 73 ILE A N 1
ATOM 606 C CA . ILE A 1 73 ? -5.186 8.792 -0.703 1.00 98.19 73 ILE A CA 1
ATOM 607 C C . ILE A 1 73 ? -4.260 8.186 -1.753 1.00 98.19 73 ILE A C 1
ATOM 609 O O . ILE A 1 73 ? -4.649 7.270 -2.481 1.00 98.19 73 ILE A O 1
ATOM 613 N N . ILE A 1 74 ? -3.017 8.657 -1.796 1.00 97.56 74 ILE A N 1
ATOM 614 C CA . ILE A 1 74 ? -1.999 8.164 -2.721 1.00 97.56 74 ILE A CA 1
ATOM 615 C C . ILE A 1 74 ? -0.854 7.546 -1.921 1.00 97.56 74 ILE A C 1
ATOM 617 O O . ILE A 1 74 ? -0.122 8.243 -1.216 1.00 97.56 74 ILE A O 1
ATOM 621 N N . LEU A 1 75 ? -0.678 6.232 -2.059 1.00 96.56 75 LEU A N 1
ATOM 622 C CA . LEU A 1 75 ? 0.575 5.576 -1.689 1.00 96.56 75 LEU A CA 1
ATOM 623 C C . LEU A 1 75 ? 1.486 5.570 -2.908 1.00 96.56 75 LEU A C 1
ATOM 625 O O . LEU A 1 75 ? 1.093 5.071 -3.957 1.00 96.56 75 LEU A O 1
ATOM 629 N N . THR A 1 76 ? 2.690 6.108 -2.780 1.00 94.50 76 THR A N 1
ATOM 630 C CA . THR A 1 76 ? 3.666 6.136 -3.875 1.00 94.50 76 THR A CA 1
ATOM 631 C C . THR A 1 76 ? 5.069 5.871 -3.344 1.00 94.50 76 THR A C 1
ATOM 633 O O . THR A 1 76 ? 5.288 5.903 -2.135 1.00 94.50 76 THR A O 1
ATOM 636 N N . SER A 1 77 ? 6.017 5.582 -4.225 1.00 91.06 77 SER A N 1
ATOM 637 C CA . SER A 1 77 ? 7.439 5.528 -3.888 1.00 91.06 77 SER A CA 1
ATOM 638 C C . SER A 1 77 ? 8.110 6.773 -4.448 1.00 91.06 77 SER A C 1
ATOM 640 O O . SER A 1 77 ? 7.899 7.120 -5.610 1.00 91.06 77 SER A O 1
ATOM 642 N N . ASN A 1 78 ? 8.909 7.458 -3.632 1.00 80.75 78 ASN A N 1
ATOM 643 C CA . ASN A 1 78 ? 9.682 8.593 -4.115 1.00 80.75 78 ASN A CA 1
ATOM 644 C C . ASN A 1 78 ? 11.007 8.064 -4.668 1.00 80.75 78 ASN A C 1
ATOM 646 O O . ASN A 1 78 ? 11.972 7.914 -3.922 1.00 80.75 78 ASN A O 1
ATOM 650 N N . SER A 1 79 ? 11.046 7.737 -5.959 1.00 69.00 79 SER A N 1
ATOM 651 C CA . SER A 1 79 ? 12.311 7.439 -6.625 1.00 69.00 79 SER A CA 1
ATOM 652 C C . SER A 1 79 ? 13.045 8.756 -6.840 1.00 69.00 79 SER A C 1
ATOM 654 O O . SER A 1 79 ? 12.727 9.531 -7.749 1.00 69.00 79 SER A O 1
ATOM 656 N N . GLU A 1 80 ? 14.015 9.047 -5.973 1.00 67.38 80 GLU A N 1
ATOM 657 C CA . GLU A 1 80 ? 14.989 10.088 -6.272 1.00 67.38 80 GLU A CA 1
ATOM 658 C C . GLU A 1 80 ? 15.624 9.744 -7.618 1.00 67.38 80 GLU A C 1
ATOM 660 O O . GLU A 1 80 ? 16.066 8.622 -7.857 1.00 67.38 80 GLU A O 1
ATOM 665 N N . LYS A 1 81 ? 15.536 10.703 -8.542 1.00 55.94 81 LYS A N 1
ATOM 666 C CA . LYS A 1 81 ? 15.776 10.542 -9.976 1.00 55.94 81 LYS A CA 1
ATOM 667 C C . LYS A 1 81 ? 17.258 10.318 -10.285 1.00 55.94 81 LYS A C 1
ATOM 669 O O . LYS A 1 81 ? 17.866 11.111 -11.004 1.00 55.94 81 LYS A O 1
ATOM 674 N N . GLU A 1 82 ? 17.846 9.228 -9.817 1.00 58.75 82 GLU A N 1
ATOM 675 C CA . GLU A 1 82 ? 18.957 8.634 -10.543 1.00 58.75 82 GLU A CA 1
ATOM 676 C C . GLU A 1 82 ? 18.365 8.059 -11.831 1.00 58.75 82 GLU A C 1
ATOM 678 O O . GLU A 1 82 ? 17.720 7.014 -11.841 1.00 58.75 82 GLU A O 1
ATOM 683 N N . LYS A 1 83 ? 18.508 8.837 -12.911 1.00 58.16 83 LYS A N 1
ATOM 684 C CA . LYS A 1 83 ? 17.805 8.756 -14.207 1.00 58.16 83 LYS A CA 1
ATOM 685 C C . LYS A 1 83 ? 17.815 7.393 -14.916 1.00 58.16 83 LYS A C 1
ATOM 687 O O . LYS A 1 83 ? 17.226 7.277 -15.986 1.00 58.16 83 LYS A O 1
ATOM 692 N N . GLU A 1 84 ? 18.471 6.385 -14.361 1.00 60.12 84 GLU A N 1
ATOM 693 C CA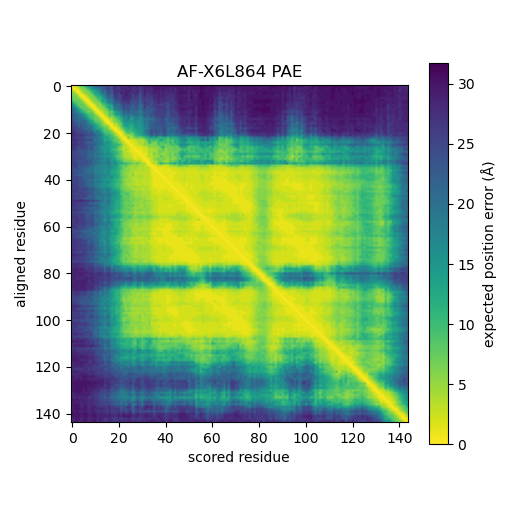 . GLU A 1 84 ? 18.752 5.120 -15.035 1.00 60.12 84 GLU A CA 1
ATOM 694 C C . GLU A 1 84 ? 18.192 3.890 -14.313 1.00 60.12 84 GLU A C 1
ATOM 696 O O . GLU A 1 84 ? 18.184 2.806 -14.896 1.00 60.12 84 GLU A O 1
ATOM 701 N N . LYS A 1 85 ? 17.671 4.025 -13.084 1.00 66.75 85 LYS A N 1
ATOM 702 C CA . LYS A 1 85 ? 17.079 2.897 -12.353 1.00 66.75 85 LYS A CA 1
ATOM 703 C C . LYS A 1 85 ? 15.629 3.184 -12.006 1.00 66.75 85 LYS A C 1
ATOM 705 O O . LYS A 1 85 ? 15.324 3.978 -11.126 1.00 66.75 85 LYS A O 1
ATOM 710 N N . PHE A 1 86 ? 14.732 2.498 -12.702 1.00 70.62 86 PHE A N 1
ATOM 711 C CA . PHE A 1 86 ? 13.341 2.423 -12.288 1.00 70.62 86 PHE A CA 1
ATOM 712 C C . PHE A 1 86 ? 13.264 1.651 -10.962 1.00 70.62 86 PHE A C 1
ATOM 714 O O . PHE A 1 86 ? 13.773 0.532 -10.844 1.00 70.62 86 PHE A O 1
ATOM 721 N N . GLY A 1 87 ? 12.680 2.289 -9.949 1.00 81.44 87 GLY A N 1
ATOM 722 C CA . GLY A 1 87 ? 12.485 1.706 -8.628 1.00 81.44 87 GLY A CA 1
ATOM 723 C C . GLY A 1 87 ? 11.419 0.613 -8.622 1.00 81.44 87 GLY A C 1
ATOM 724 O O . GLY A 1 87 ? 10.635 0.468 -9.562 1.00 81.44 87 GLY A O 1
ATOM 725 N N . HIS A 1 88 ? 11.373 -0.163 -7.544 1.00 85.50 88 HIS A N 1
ATOM 726 C CA . HIS A 1 88 ? 10.333 -1.160 -7.299 1.00 85.50 88 HIS A CA 1
ATOM 727 C C . HIS A 1 88 ? 9.657 -0.878 -5.963 1.00 85.50 88 HIS A C 1
ATOM 729 O O . HIS A 1 88 ? 10.303 -0.918 -4.914 1.00 85.50 88 HIS A O 1
ATOM 735 N N . LEU A 1 89 ? 8.335 -0.692 -5.985 1.00 91.25 89 LEU A N 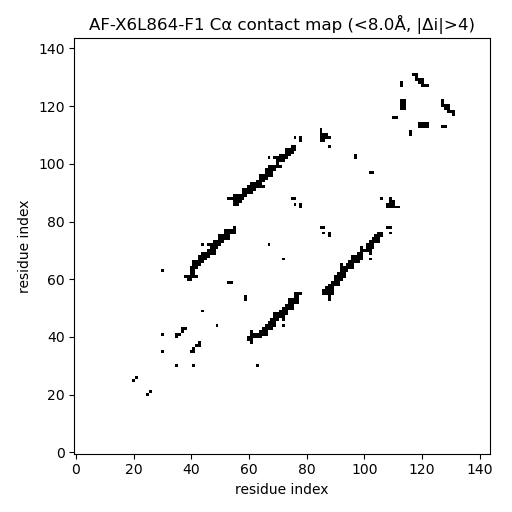1
ATOM 736 C CA . LEU A 1 89 ? 7.542 -0.634 -4.764 1.00 91.25 89 LEU A CA 1
ATOM 737 C C . LEU A 1 89 ? 7.268 -2.054 -4.272 1.00 91.25 89 LEU A C 1
ATOM 739 O O . LEU A 1 89 ? 6.503 -2.802 -4.881 1.00 91.25 89 LEU A O 1
ATOM 743 N N . LYS A 1 90 ? 7.892 -2.420 -3.152 1.00 92.12 90 LYS A N 1
ATOM 744 C CA . LYS A 1 90 ? 7.718 -3.729 -2.520 1.00 92.12 90 LYS A CA 1
ATOM 745 C C . LYS A 1 90 ? 6.918 -3.562 -1.235 1.00 92.12 90 LYS A C 1
ATOM 747 O O . LYS A 1 90 ? 7.350 -2.871 -0.311 1.00 92.12 90 LYS A O 1
ATOM 752 N N . ILE A 1 91 ? 5.751 -4.196 -1.170 1.00 95.31 91 ILE A N 1
ATOM 753 C CA . ILE A 1 91 ? 4.863 -4.169 -0.004 1.00 95.31 91 ILE A CA 1
ATOM 754 C C . ILE A 1 91 ? 4.624 -5.600 0.453 1.00 95.31 91 ILE A C 1
ATOM 756 O O . ILE A 1 91 ? 4.128 -6.421 -0.316 1.00 95.31 91 ILE A O 1
ATOM 760 N N . LYS A 1 92 ? 4.933 -5.881 1.719 1.00 95.00 92 LYS A N 1
ATOM 761 C CA . LYS A 1 92 ? 4.585 -7.143 2.367 1.00 95.00 92 LYS A CA 1
ATOM 762 C C . LYS A 1 92 ? 3.523 -6.861 3.412 1.00 95.00 92 LYS A C 1
ATOM 764 O O . LYS A 1 92 ? 3.777 -6.186 4.409 1.00 95.00 92 LYS A O 1
ATOM 769 N N . THR A 1 93 ? 2.322 -7.362 3.174 1.00 95.00 93 THR A N 1
ATOM 770 C CA . THR A 1 93 ? 1.202 -7.151 4.083 1.00 95.00 93 THR A CA 1
ATOM 771 C C . THR A 1 93 ? 0.244 -8.329 4.054 1.00 95.00 93 THR A C 1
ATOM 773 O O . THR A 1 93 ? 0.139 -9.017 3.041 1.00 95.00 93 THR A O 1
ATOM 776 N N . SER A 1 94 ? -0.438 -8.576 5.171 1.00 91.06 94 SER A N 1
ATOM 777 C CA . SER A 1 94 ? -1.458 -9.626 5.257 1.00 91.06 94 SER A CA 1
ATOM 778 C C . SER A 1 94 ? -2.767 -9.219 4.586 1.00 91.06 94 SER A C 1
ATOM 780 O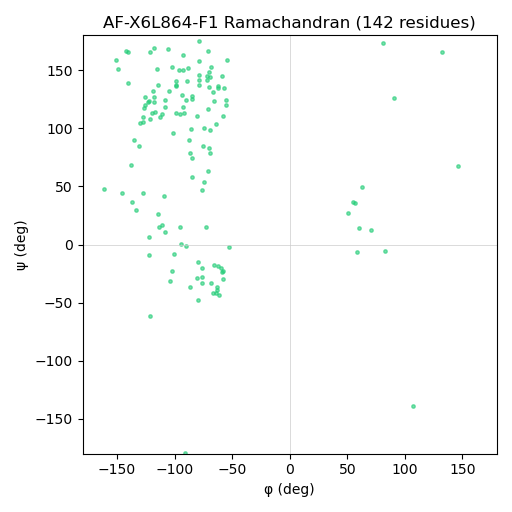 O . SER A 1 94 ? -3.458 -10.062 4.023 1.00 91.06 94 SER A O 1
ATOM 782 N N . HIS A 1 95 ? -3.102 -7.930 4.637 1.00 89.81 95 HIS A N 1
ATOM 783 C CA . HIS A 1 95 ? -4.363 -7.398 4.139 1.00 89.81 95 HIS A CA 1
ATOM 784 C C . HIS A 1 95 ? -4.125 -6.061 3.451 1.00 89.81 95 HIS A C 1
ATOM 786 O O . HIS A 1 95 ? -3.390 -5.213 3.950 1.00 89.81 95 HIS A O 1
ATOM 792 N N . LEU A 1 96 ? -4.794 -5.849 2.325 1.00 94.50 96 LEU A N 1
ATOM 793 C CA . LEU A 1 96 ? -4.833 -4.565 1.645 1.00 94.50 96 LEU A CA 1
ATOM 794 C C . LEU A 1 96 ? -6.294 -4.178 1.447 1.00 94.50 96 LEU A C 1
ATOM 796 O O . LEU A 1 96 ? -7.044 -4.900 0.792 1.00 94.50 96 LEU A O 1
ATOM 800 N N . TRP A 1 97 ? -6.695 -3.041 2.004 1.00 94.06 97 TRP A N 1
ATOM 801 C CA . TRP A 1 97 ? -8.033 -2.496 1.832 1.00 94.06 97 TRP A CA 1
ATOM 802 C C . TRP A 1 97 ? -7.959 -1.059 1.333 1.00 94.06 97 TRP A C 1
ATOM 804 O O . TRP A 1 97 ? -7.472 -0.169 2.024 1.00 94.06 97 TRP A O 1
ATOM 814 N N . ILE A 1 98 ? -8.489 -0.839 0.134 1.00 95.06 98 ILE A N 1
ATOM 815 C CA . ILE A 1 98 ? -8.700 0.482 -0.451 1.00 95.06 98 ILE A CA 1
ATOM 816 C C . ILE A 1 98 ? -10.209 0.689 -0.537 1.00 95.06 98 ILE A C 1
ATOM 818 O O . ILE A 1 98 ? -10.890 -0.013 -1.282 1.00 95.06 98 ILE A O 1
ATOM 822 N N . LYS A 1 99 ? -10.751 1.583 0.293 1.00 93.50 99 LYS A N 1
ATOM 823 C CA . LYS A 1 99 ? -12.204 1.764 0.417 1.00 93.50 99 LYS A CA 1
ATOM 824 C C . LYS A 1 99 ? -12.783 2.610 -0.714 1.00 93.50 99 LYS A C 1
ATOM 826 O O . LYS A 1 99 ? -13.814 2.250 -1.272 1.00 93.50 99 LYS A O 1
ATOM 831 N N . HIS A 1 100 ? -12.157 3.748 -1.005 1.00 95.56 100 HIS A N 1
ATOM 832 C CA . HIS A 1 100 ? -12.639 4.699 -2.004 1.00 95.56 100 HIS A CA 1
ATOM 833 C C . HIS A 1 100 ? -11.893 4.513 -3.323 1.00 95.56 100 HIS A C 1
ATOM 835 O O . HIS A 1 100 ? -10.673 4.373 -3.332 1.00 95.56 100 HIS A O 1
ATOM 841 N N . SER A 1 101 ? -12.622 4.561 -4.440 1.00 96.50 101 SER A N 1
ATOM 842 C CA . SER A 1 101 ? -12.066 4.399 -5.792 1.00 96.50 101 SER A CA 1
ATOM 843 C C . SER A 1 101 ? -11.108 5.518 -6.205 1.00 96.50 101 SER A C 1
ATOM 845 O O . SER A 1 101 ? -10.344 5.351 -7.150 1.00 96.50 101 SER A O 1
ATOM 847 N N . SER A 1 102 ? -11.152 6.659 -5.515 1.00 97.44 102 SER A N 1
ATOM 848 C CA . SER A 1 102 ? -10.232 7.772 -5.736 1.00 97.44 102 SER A CA 1
ATOM 849 C C . SER A 1 102 ? -8.867 7.578 -5.069 1.00 97.44 102 SER A C 1
ATOM 851 O O . SER A 1 102 ? -7.911 8.276 -5.404 1.00 97.44 102 SER A O 1
ATOM 853 N N . SER A 1 103 ? -8.762 6.621 -4.147 1.00 97.69 103 SER A N 1
ATOM 854 C CA . SER A 1 103 ? -7.512 6.252 -3.490 1.00 97.69 103 SER A CA 1
ATOM 855 C C . SER A 1 103 ? -6.795 5.169 -4.296 1.00 97.69 103 SER A C 1
ATOM 857 O O . SER A 1 103 ? -7.425 4.264 -4.844 1.00 97.69 103 SER A O 1
ATOM 859 N N . LYS A 1 104 ? -5.466 5.252 -4.391 1.00 96.81 104 LYS A N 1
ATOM 860 C CA . LYS A 1 104 ? -4.668 4.370 -5.253 1.00 96.81 104 LYS A CA 1
ATOM 861 C C . LYS A 1 104 ? -3.254 4.146 -4.726 1.00 96.81 104 LYS A C 1
ATOM 863 O O . LYS A 1 104 ? -2.707 4.954 -3.976 1.00 96.81 104 LYS A O 1
ATOM 868 N N . ILE A 1 105 ? -2.656 3.050 -5.182 1.00 96.25 105 ILE A N 1
ATOM 869 C CA . ILE A 1 105 ? -1.212 2.829 -5.118 1.00 96.25 105 ILE A CA 1
ATOM 870 C C . ILE A 1 105 ? -0.654 3.264 -6.473 1.00 96.25 105 ILE A C 1
ATOM 872 O O . ILE A 1 105 ? -0.990 2.674 -7.500 1.00 96.25 105 ILE A O 1
ATOM 876 N N . ASP A 1 106 ? 0.123 4.341 -6.485 1.00 93.31 106 ASP A N 1
ATOM 877 C CA . ASP A 1 106 ? 0.696 4.911 -7.698 1.00 93.31 106 ASP A CA 1
ATOM 878 C C . ASP A 1 106 ? 2.085 4.323 -7.961 1.00 93.31 106 ASP A C 1
ATOM 880 O O . ASP A 1 106 ? 3.033 4.556 -7.213 1.00 93.31 106 ASP A O 1
ATOM 884 N N . CYS A 1 107 ? 2.185 3.556 -9.047 1.00 89.38 107 CYS A N 1
ATOM 885 C CA . CYS A 1 107 ? 3.424 2.946 -9.526 1.00 89.38 107 CYS A CA 1
ATOM 886 C C . CYS A 1 107 ? 3.871 3.520 -10.881 1.00 89.38 107 CYS A C 1
ATOM 888 O O . CYS A 1 107 ? 4.696 2.907 -11.553 1.00 89.38 107 CYS A O 1
ATOM 890 N N . SER A 1 108 ? 3.324 4.660 -11.320 1.00 83.88 108 SER A N 1
ATOM 891 C CA . SER A 1 108 ? 3.541 5.202 -12.676 1.00 83.88 108 SER A CA 1
ATOM 892 C C . SER A 1 108 ? 5.005 5.504 -13.024 1.00 83.88 108 SER A C 1
ATOM 894 O O . SER A 1 108 ? 5.348 5.582 -14.200 1.00 83.88 108 SER A O 1
ATOM 896 N N . GLN A 1 109 ? 5.870 5.654 -12.020 1.00 78.44 109 GLN A N 1
ATOM 897 C CA . GLN A 1 109 ? 7.299 5.951 -12.177 1.00 78.44 109 GLN A CA 1
ATOM 898 C C . GLN A 1 109 ? 8.207 4.756 -11.831 1.00 78.44 109 GLN A C 1
ATOM 900 O O . GLN A 1 109 ? 9.419 4.918 -11.706 1.00 78.44 109 GLN A O 1
ATOM 905 N N . LEU A 1 110 ? 7.632 3.563 -11.661 1.00 81.94 110 LEU A N 1
ATOM 906 C CA . LEU A 1 110 ? 8.316 2.362 -11.179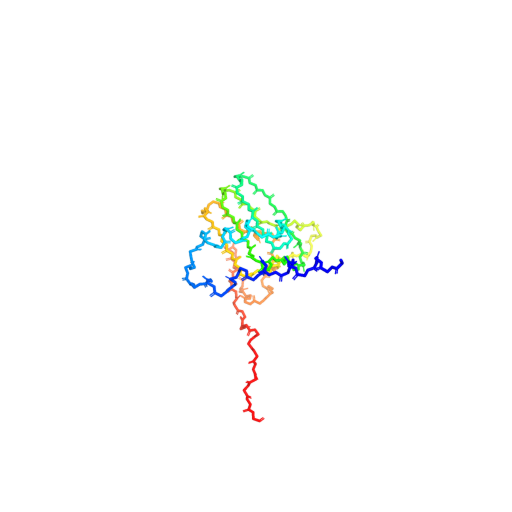 1.00 81.94 110 LEU A CA 1
ATOM 907 C C . LEU A 1 110 ? 8.300 1.241 -12.226 1.00 81.94 110 LEU A C 1
ATOM 909 O O . LEU A 1 110 ? 7.556 1.290 -13.205 1.00 81.94 110 LEU A O 1
ATOM 913 N N . GLY A 1 111 ? 9.087 0.193 -11.983 1.00 77.94 111 GLY A N 1
ATOM 914 C CA . GLY A 1 111 ? 9.075 -1.043 -12.763 1.00 77.94 111 GLY A CA 1
ATOM 915 C C . GLY A 1 111 ? 10.287 -1.203 -13.671 1.00 77.94 111 GLY A C 1
ATOM 916 O O . GLY A 1 111 ? 11.414 -0.956 -13.260 1.00 77.94 111 GLY A O 1
ATOM 917 N N . TYR A 1 112 ? 10.067 -1.678 -14.896 1.00 76.31 112 TYR A N 1
ATOM 918 C CA . TYR A 1 112 ? 11.135 -1.918 -15.865 1.00 76.31 112 TYR A CA 1
ATOM 919 C C . TYR A 1 112 ? 10.997 -0.996 -17.078 1.00 76.31 112 TYR A C 1
ATOM 921 O O . TYR A 1 112 ? 9.874 -0.664 -17.471 1.00 76.31 112 TYR A O 1
ATOM 929 N N . PRO A 1 113 ? 12.117 -0.639 -17.735 1.00 77.06 113 PRO A N 1
ATOM 930 C CA . PRO A 1 113 ? 12.071 -0.068 -19.072 1.00 77.06 113 PRO A CA 1
ATOM 931 C C . PRO A 1 113 ? 11.301 -0.972 -20.042 1.00 77.06 113 PRO A C 1
ATOM 933 O O . PRO A 1 113 ? 11.197 -2.187 -19.855 1.00 77.06 113 PRO A O 1
ATOM 936 N N . CYS A 1 114 ? 10.814 -0.393 -21.137 1.00 74.50 114 CYS A N 1
ATOM 937 C CA . CYS A 1 114 ? 10.132 -1.171 -22.164 1.00 74.50 114 CYS A CA 1
ATOM 938 C C . CYS A 1 114 ? 11.062 -2.271 -22.739 1.00 74.50 114 CYS A C 1
ATOM 940 O O . CYS A 1 114 ? 12.278 -2.088 -22.826 1.00 74.50 114 CYS A O 1
ATOM 942 N N . ASN A 1 115 ? 10.504 -3.437 -23.095 1.00 76.12 115 ASN A N 1
ATOM 943 C CA . ASN A 1 115 ? 11.239 -4.669 -23.451 1.00 76.12 115 ASN A CA 1
ATOM 944 C C . ASN A 1 115 ? 12.150 -5.252 -22.345 1.00 76.12 115 ASN A C 1
ATOM 946 O O . ASN A 1 115 ? 12.990 -6.113 -22.638 1.00 76.12 115 ASN A O 1
ATOM 950 N N . GLN A 1 116 ? 12.021 -4.820 -21.091 1.00 79.00 116 GLN A N 1
ATOM 951 C CA . GLN A 1 116 ? 12.762 -5.377 -19.959 1.00 79.00 116 GLN A CA 1
ATOM 952 C C . GLN A 1 116 ? 11.815 -5.916 -18.884 1.00 79.00 116 GLN A C 1
ATOM 954 O O . GLN A 1 116 ? 10.617 -5.648 -18.898 1.00 79.00 116 GLN A O 1
ATOM 959 N N . GLY A 1 117 ? 12.371 -6.706 -17.966 1.00 78.44 117 GLY A N 1
ATOM 960 C CA . GLY A 1 117 ? 11.624 -7.324 -16.876 1.00 78.44 117 GLY A CA 1
ATOM 961 C C . GLY A 1 117 ? 10.857 -8.594 -17.263 1.00 78.44 117 GLY A C 1
ATOM 962 O O . GLY A 1 117 ? 10.825 -8.989 -18.436 1.00 78.44 117 GLY A O 1
ATOM 963 N N . PRO A 1 118 ? 10.261 -9.278 -16.274 1.00 74.81 118 PRO A N 1
ATOM 964 C CA . PRO A 1 118 ? 9.429 -10.446 -16.528 1.00 74.81 118 PRO A CA 1
ATOM 965 C C . PRO A 1 118 ? 8.111 -10.046 -17.210 1.00 74.81 118 PRO A C 1
ATOM 967 O O . PRO A 1 118 ? 7.608 -8.943 -17.021 1.00 74.81 118 PRO A O 1
ATOM 970 N N . GLY A 1 119 ? 7.571 -10.924 -18.059 1.00 74.69 119 GLY A N 1
ATOM 971 C CA . GLY A 1 119 ? 6.360 -10.626 -18.838 1.00 74.69 119 GLY A CA 1
ATOM 972 C C . GLY A 1 119 ? 6.543 -9.597 -19.963 1.00 74.69 119 GLY A C 1
ATOM 973 O O . GLY A 1 119 ? 5.552 -9.120 -20.512 1.00 74.69 119 GLY A O 1
ATOM 974 N N . LYS A 1 120 ? 7.788 -9.245 -20.322 1.00 70.75 120 LYS A N 1
ATOM 975 C CA . LYS A 1 120 ? 8.081 -8.222 -21.336 1.00 70.75 120 LYS A CA 1
ATOM 976 C C . LYS A 1 120 ? 7.406 -8.493 -22.690 1.00 70.75 120 LYS A C 1
ATOM 978 O O . LYS A 1 120 ? 7.677 -9.489 -23.358 1.00 70.75 120 LYS A O 1
ATOM 983 N N . GLY A 1 121 ? 6.567 -7.549 -23.113 1.00 67.31 121 GLY A N 1
ATOM 984 C CA . GLY A 1 121 ? 6.073 -7.424 -24.485 1.00 67.31 121 GLY A CA 1
ATOM 985 C C . GLY A 1 121 ? 6.976 -6.525 -25.336 1.00 67.31 121 GLY A C 1
ATOM 986 O O . GLY A 1 121 ? 7.975 -5.998 -24.849 1.00 67.31 121 GLY A O 1
ATOM 987 N N . LYS A 1 122 ? 6.620 -6.333 -26.613 1.00 67.50 122 LYS A N 1
ATOM 988 C CA . LYS A 1 122 ? 7.292 -5.364 -27.499 1.00 67.50 122 LYS A CA 1
ATOM 989 C C . LYS A 1 122 ? 6.934 -3.927 -27.090 1.00 67.50 122 LYS A C 1
ATOM 991 O O . LYS A 1 122 ? 5.772 -3.662 -26.795 1.00 67.50 122 LYS A O 1
ATOM 996 N N . CYS A 1 123 ? 7.884 -2.987 -27.157 1.00 69.62 123 CYS A N 1
ATOM 997 C CA . CYS A 1 123 ? 7.584 -1.555 -27.036 1.00 69.62 123 CYS A CA 1
ATOM 998 C C . CYS A 1 123 ? 6.698 -1.127 -28.217 1.00 69.62 123 CYS A C 1
ATOM 1000 O O . CYS A 1 123 ? 7.183 -0.969 -29.339 1.00 69.62 123 CYS A O 1
ATOM 1002 N N . SER A 1 124 ? 5.401 -0.949 -27.982 1.00 74.31 124 SER A N 1
ATOM 1003 C CA . SER A 1 124 ? 4.515 -0.240 -28.903 1.00 74.31 124 SER A CA 1
ATOM 1004 C C . SER A 1 124 ? 4.531 1.253 -28.568 1.00 74.31 124 SER A C 1
ATOM 1006 O O . SER A 1 124 ? 4.738 1.644 -27.418 1.00 74.31 124 SER A O 1
ATOM 1008 N N . ARG A 1 125 ? 4.280 2.107 -29.567 1.00 66.62 125 ARG A N 1
ATOM 1009 C CA . ARG A 1 125 ? 4.058 3.549 -29.340 1.00 66.62 125 ARG A CA 1
ATOM 1010 C C . ARG A 1 125 ? 2.826 3.828 -28.465 1.00 66.62 125 ARG A C 1
ATOM 1012 O O . ARG A 1 125 ? 2.729 4.910 -27.906 1.00 66.62 125 ARG A O 1
ATOM 1019 N N . GLU A 1 126 ? 1.927 2.854 -28.345 1.00 67.19 126 GLU A N 1
ATOM 1020 C CA . GLU A 1 126 ? 0.662 2.939 -27.604 1.00 67.19 126 GLU A CA 1
ATOM 1021 C C . GLU A 1 126 ? 0.767 2.419 -26.156 1.00 67.19 126 GLU A C 1
ATOM 1023 O O . GLU A 1 126 ? -0.208 2.473 -25.414 1.00 67.19 126 GLU A O 1
ATOM 1028 N N . GLY A 1 127 ? 1.955 1.971 -25.726 1.00 57.72 127 GLY A N 1
ATOM 1029 C CA . GLY A 1 127 ? 2.199 1.456 -24.378 1.00 57.72 127 GLY A CA 1
ATOM 1030 C C . GLY A 1 127 ? 1.977 -0.055 -24.281 1.00 57.72 127 GLY A C 1
ATOM 1031 O O . GLY A 1 127 ? 0.935 -0.584 -24.654 1.00 57.72 127 GLY A O 1
ATOM 1032 N N . GLY A 1 128 ? 2.985 -0.770 -23.780 1.00 54.53 128 GLY A N 1
ATOM 1033 C CA . GLY A 1 128 ? 2.959 -2.223 -23.618 1.00 54.53 128 GLY A CA 1
ATOM 1034 C C . GLY A 1 128 ? 3.516 -2.611 -22.258 1.00 54.53 128 GLY A C 1
ATOM 1035 O O . GLY A 1 128 ? 4.719 -2.816 -22.120 1.00 54.53 128 GLY A O 1
ATOM 1036 N N . GLY A 1 129 ? 2.643 -2.690 -21.257 1.00 58.28 129 GLY A N 1
ATOM 1037 C CA . GLY A 1 129 ? 2.948 -3.227 -19.935 1.00 58.28 129 GLY A CA 1
ATOM 1038 C C . GLY A 1 129 ? 1.920 -4.295 -19.590 1.00 58.28 129 GLY A C 1
ATOM 1039 O O . GLY A 1 129 ? 0.769 -3.972 -19.315 1.00 58.28 129 GLY A O 1
ATOM 1040 N N . GLY A 1 130 ? 2.316 -5.565 -19.655 1.00 58.00 130 GLY A N 1
ATOM 1041 C CA . GLY A 1 130 ? 1.501 -6.680 -19.182 1.00 58.00 130 GLY A CA 1
ATOM 1042 C C . GLY A 1 130 ? 1.869 -6.999 -17.739 1.00 58.00 130 GLY A C 1
ATOM 1043 O O . GLY A 1 130 ? 3.047 -7.173 -17.433 1.00 58.00 130 GLY A O 1
ATOM 1044 N N . GLY A 1 131 ? 0.880 -7.076 -16.847 1.00 60.44 131 GLY A N 1
ATOM 1045 C CA . GLY A 1 131 ? 1.103 -7.650 -15.522 1.00 60.44 131 GLY A CA 1
ATOM 1046 C C . GLY A 1 131 ? 1.501 -9.119 -15.663 1.00 60.44 131 GLY A C 1
ATOM 1047 O O . GLY A 1 131 ? 0.882 -9.853 -16.431 1.00 60.44 131 GLY A O 1
ATOM 1048 N N . TYR A 1 132 ? 2.529 -9.551 -14.937 1.00 66.25 132 TYR A N 1
ATOM 1049 C CA . TYR A 1 132 ? 2.898 -10.960 -14.843 1.00 66.25 132 TYR A CA 1
ATOM 1050 C C . TYR A 1 132 ? 2.687 -11.438 -13.407 1.00 66.25 132 TYR A C 1
ATOM 1052 O O . TYR A 1 132 ? 3.009 -10.735 -12.451 1.00 66.25 132 TYR A O 1
ATOM 1060 N N . GLY A 1 133 ? 2.126 -12.634 -13.258 1.00 71.75 133 GLY A N 1
ATOM 1061 C CA . GLY A 1 133 ? 2.122 -13.357 -11.993 1.00 71.75 133 GLY A CA 1
ATOM 1062 C C . GLY A 1 133 ? 3.245 -14.384 -12.007 1.00 71.75 133 GLY A C 1
ATOM 1063 O O . GLY A 1 133 ? 3.434 -15.078 -13.005 1.00 71.75 133 GLY A O 1
ATOM 1064 N N . THR A 1 134 ? 3.992 -14.493 -10.916 1.00 70.25 134 THR A N 1
ATOM 1065 C CA . THR A 1 134 ? 4.875 -15.639 -10.675 1.00 70.25 134 THR A CA 1
ATOM 1066 C C . THR A 1 134 ? 4.155 -16.649 -9.790 1.00 70.25 134 THR A C 1
ATOM 1068 O O . THR A 1 134 ? 3.313 -16.273 -8.973 1.00 70.25 134 THR A O 1
ATOM 1071 N N . LYS A 1 135 ? 4.477 -17.939 -9.938 1.00 79.31 135 LYS A N 1
ATOM 1072 C CA . LYS A 1 135 ? 4.027 -18.968 -8.989 1.00 79.31 135 LYS A CA 1
ATOM 1073 C C . LYS A 1 135 ? 4.526 -18.571 -7.589 1.00 79.31 135 LYS A C 1
ATOM 1075 O O . LYS A 1 135 ? 5.665 -18.129 -7.460 1.00 79.31 135 LYS A O 1
ATOM 1080 N N . GLY A 1 136 ? 3.669 -18.660 -6.572 1.00 69.50 136 GLY A N 1
ATOM 1081 C CA . GLY A 1 136 ? 4.080 -18.411 -5.188 1.00 69.50 136 GLY A CA 1
ATOM 1082 C C . GLY A 1 136 ? 5.035 -19.497 -4.686 1.00 69.50 136 GLY A C 1
ATOM 1083 O O . GLY A 1 136 ? 4.967 -20.630 -5.162 1.00 69.50 136 GLY A O 1
ATOM 1084 N N . GLU A 1 137 ? 5.895 -19.156 -3.722 1.00 67.88 137 GLU A N 1
ATOM 1085 C CA . GLU A 1 137 ? 6.707 -20.117 -2.959 1.00 67.88 137 GLU A CA 1
ATOM 1086 C C . GLU A 1 137 ? 5.785 -20.936 -2.038 1.00 67.88 137 GLU A C 1
ATOM 1088 O O . GLU A 1 137 ? 5.614 -20.635 -0.859 1.00 67.88 137 GLU A O 1
ATOM 1093 N N . GLY A 1 138 ? 5.095 -21.928 -2.597 1.00 53.62 138 GLY A N 1
ATOM 1094 C CA . GLY A 1 138 ? 4.551 -23.027 -1.805 1.00 53.62 138 GLY A CA 1
ATOM 1095 C C . GLY A 1 138 ? 5.684 -24.001 -1.510 1.00 53.62 138 GLY A C 1
ATOM 1096 O O . GLY A 1 138 ? 6.482 -24.267 -2.404 1.00 53.62 138 GLY A O 1
ATOM 1097 N N . ASN A 1 139 ? 5.776 -24.506 -0.279 1.00 60.97 139 ASN A N 1
ATOM 1098 C CA . ASN A 1 139 ? 6.701 -25.591 0.033 1.00 60.97 139 ASN A CA 1
ATOM 1099 C C . ASN A 1 139 ? 6.368 -26.780 -0.877 1.00 60.97 139 ASN A C 1
ATOM 1101 O O . ASN A 1 139 ? 5.324 -27.406 -0.703 1.00 60.97 139 ASN A O 1
ATOM 1105 N N . ASP A 1 140 ? 7.254 -27.087 -1.821 1.00 56.72 140 ASP A N 1
ATOM 1106 C CA . ASP A 1 140 ? 7.236 -28.327 -2.599 1.00 56.72 140 ASP A CA 1
ATOM 1107 C C . ASP A 1 140 ? 7.769 -29.491 -1.724 1.0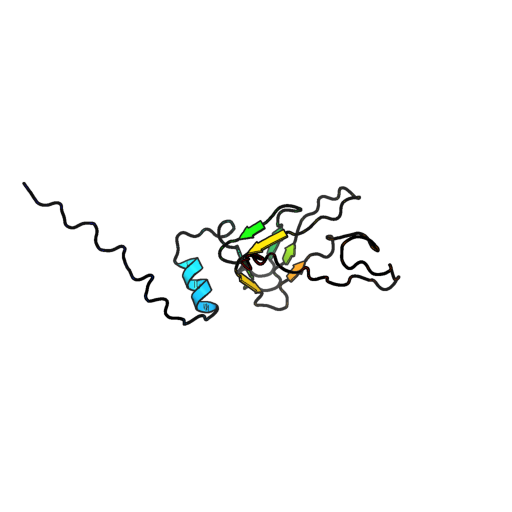0 56.72 140 ASP A C 1
ATOM 1109 O O . ASP A 1 140 ? 8.630 -30.255 -2.148 1.00 56.72 140 ASP A O 1
ATOM 1113 N N . ASP A 1 141 ? 7.290 -29.607 -0.478 1.00 58.75 141 ASP A N 1
ATOM 1114 C CA . ASP A 1 141 ? 7.484 -30.801 0.356 1.00 58.75 141 ASP A CA 1
ATOM 1115 C C . ASP A 1 141 ? 6.371 -31.793 -0.014 1.00 58.75 141 ASP A C 1
ATOM 1117 O O . ASP A 1 141 ? 5.371 -31.950 0.689 1.00 58.75 141 ASP A O 1
ATOM 1121 N N . ASP A 1 142 ? 6.518 -32.413 -1.185 1.00 53.03 142 ASP A N 1
ATOM 1122 C CA . ASP A 1 142 ? 5.859 -33.681 -1.479 1.00 53.03 142 ASP A CA 1
ATOM 1123 C C . ASP A 1 142 ? 6.892 -34.781 -1.247 1.00 53.03 142 ASP A C 1
ATOM 1125 O O . ASP A 1 142 ? 7.941 -34.830 -1.892 1.00 53.03 142 ASP A O 1
ATOM 1129 N N . GLY A 1 143 ? 6.631 -35.591 -0.227 1.00 54.12 143 GLY A N 1
ATOM 1130 C CA . GLY A 1 143 ? 7.548 -36.616 0.230 1.00 54.12 143 GLY A CA 1
ATOM 1131 C C . GLY A 1 143 ? 7.726 -37.729 -0.795 1.00 54.12 143 GLY A C 1
ATOM 1132 O O . GLY A 1 143 ? 6.753 -38.342 -1.226 1.00 54.12 143 GLY A O 1
ATOM 1133 N N . THR A 1 144 ? 8.986 -38.063 -1.063 1.00 45.97 144 THR A N 1
ATOM 1134 C CA . THR A 1 144 ? 9.452 -39.426 -1.363 1.00 45.97 144 THR A CA 1
ATOM 1135 C C . THR A 1 144 ? 10.851 -39.611 -0.811 1.00 45.97 144 THR A C 1
ATOM 1137 O O . THR A 1 144 ? 11.695 -38.736 -1.110 1.00 45.97 144 THR A O 1
#

Secondary structure (DSSP, 8-state):
-------S-SS---GGG--S---HHHHHHHHHSSS--BTTTBEEE-SSS-EEEEPSSSEEEETT-EEE-SSS-EEEE-----TT--B--EEEES-EEE-STT-EEE-TTBS--TT-STT-----TT------PPPP--------

Radius of gyration: 21.88 Å; Cα contacts (8 Å, |Δi|>4): 207; chains: 1; bounding box: 36×54×86 Å

Sequence (144 aa):
DDDDDDKQKEQKQDITTFKYNKSCRNMLSFVQSSHLKNGVDFLLMIENNQQRNLKDNEWNNYNFGIFLLGENIILTSNSEKEKEKFGHLKIKTSHLWIKHSSSKIDCSQLGYPCNQGPGKGKCSREGGGGGYGTKGEGNDDDGT

Solvent-accessible surface area (backbone atoms only — not comparable to full-atom values): 9256 Å² total; per-residue (Å²): 143,90,87,86,86,87,84,85,80,84,86,74,82,58,80,82,71,74,72,79,73,84,46,74,68,52,53,52,50,53,56,69,75,45,97,62,43,77,79,54,39,24,38,74,41,64,62,59,70,38,77,45,77,46,56,54,71,36,78,44,61,16,70,74,13,38,38,38,62,16,44,46,27,36,42,34,52,69,66,76,79,58,89,82,62,57,35,41,83,40,74,44,56,73,40,82,44,72,69,31,90,67,29,47,79,52,58,92,80,42,50,61,62,78,66,39,66,79,61,52,45,69,72,49,99,85,67,52,82,56,92,66,84,75,87,76,94,65,84,85,81,74,90,128

Organism: Reticulomyxa filosa (NCBI:txid46433)

pLDDT: mean 76.22, std 18.51, range [39.44, 98.19]